Protein AF-A0AAN9U9C2-F1 (afdb_monomer_lite)

Secondary structure (DSSP, 8-state):
--------PPPPPPPGGGS-HHHHHHHHTTS-HHHHHHHHTT-HHHHHH----HHHHHHHHHHHHHTTPPPPPTTT--TTSHHHHHHHHTSS-HHHHHHHHHHHTT-

Organism: NCBI:txid117547

Sequence (107 aa):
MDDNTLTANPPPPTTFNDLPPEIHLAISQRLTYPDALSLKHTCRYFYDLVDTGIRLKVEWLVERHTLHLECPNDRCCDLRSDLKFCRGSVSGDASTWNANRARAWGA

Radius of gyration: 20.26 Å; chains: 1; bounding box: 57×38×55 Å

Foldseek 3Di:
DDDDPDPPDPDPDDDPVNDDLVVVLVVLVPDALVVLLVQLPPDVVSVVRHDNDPVSVVVNQVVCVVVVHDDDDLQQADPPDSVRRVVSPVPDDPVVVVVSVCVSDPD

Structure (mmCIF, N/CA/C/O backbone):
data_AF-A0AAN9U9C2-F1
#
_entry.id   AF-A0AAN9U9C2-F1
#
loop_
_atom_site.group_PDB
_atom_site.id
_atom_site.type_symbol
_atom_site.label_atom_id
_atom_site.label_alt_id
_atom_site.label_comp_id
_atom_site.label_asym_id
_atom_site.label_entity_id
_atom_site.label_seq_id
_atom_site.pdbx_PDB_ins_code
_atom_site.Cartn_x
_atom_site.Cartn_y
_atom_site.Cartn_z
_atom_site.occupancy
_atom_site.B_iso_or_equiv
_atom_site.auth_seq_id
_atom_site.auth_comp_id
_atom_site.auth_asym_id
_atom_site.auth_atom_id
_atom_site.pdbx_PDB_model_num
ATOM 1 N N . MET A 1 1 ? -33.661 29.623 39.237 1.00 50.31 1 MET A N 1
ATOM 2 C CA . MET A 1 1 ? -33.615 28.973 37.915 1.00 50.31 1 MET A CA 1
ATOM 3 C C . MET A 1 1 ? -32.170 28.994 37.395 1.00 50.31 1 MET A C 1
ATOM 5 O O . MET A 1 1 ? -31.889 29.547 36.343 1.00 50.31 1 MET A O 1
ATOM 9 N N . ASP A 1 2 ? -31.231 28.503 38.212 1.00 49.56 2 ASP A N 1
ATOM 10 C CA . ASP A 1 2 ? -30.409 27.305 37.960 1.00 49.56 2 ASP A CA 1
ATOM 11 C C . ASP A 1 2 ? -30.867 26.467 36.746 1.00 49.56 2 ASP A C 1
ATOM 13 O O . ASP A 1 2 ? -32.065 26.318 36.530 1.00 49.56 2 ASP A O 1
ATOM 17 N N . ASP A 1 3 ? -30.026 25.853 35.916 1.00 50.75 3 ASP A N 1
ATOM 18 C CA . ASP A 1 3 ? -28.576 25.643 35.862 1.00 50.75 3 ASP A CA 1
ATOM 19 C C . ASP A 1 3 ? -28.296 24.987 34.482 1.00 50.75 3 ASP A C 1
ATOM 21 O O . ASP A 1 3 ? -29.187 24.379 33.884 1.00 50.75 3 ASP A O 1
ATOM 25 N N . ASN A 1 4 ? -27.050 25.071 34.012 1.00 50.19 4 ASN A N 1
ATOM 26 C CA . ASN A 1 4 ? -26.441 24.150 33.051 1.00 50.19 4 ASN A CA 1
ATOM 27 C C . ASN A 1 4 ? -26.781 24.296 31.548 1.00 50.19 4 ASN A C 1
ATOM 29 O O . ASN A 1 4 ? -27.271 23.373 30.892 1.00 50.19 4 ASN A O 1
ATOM 33 N N . THR A 1 5 ? -26.358 25.406 30.933 1.00 56.28 5 THR A N 1
ATOM 34 C CA . THR A 1 5 ? -25.825 25.337 29.558 1.00 56.28 5 THR A CA 1
ATOM 35 C C . THR A 1 5 ? -24.561 24.486 29.586 1.00 56.28 5 THR A C 1
ATOM 37 O O . THR A 1 5 ? -23.461 24.998 29.793 1.00 56.28 5 THR A O 1
ATOM 40 N N . LEU A 1 6 ? -24.759 23.175 29.428 1.00 56.09 6 LEU A N 1
ATOM 41 C CA . LEU A 1 6 ? -23.727 22.167 29.240 1.00 56.09 6 LEU A CA 1
ATOM 42 C C . LEU A 1 6 ? -22.664 22.712 28.286 1.00 56.09 6 LEU A C 1
ATOM 44 O O . LEU A 1 6 ? -22.906 22.900 27.093 1.00 56.09 6 LEU A O 1
ATOM 48 N N . THR A 1 7 ? -21.479 22.947 28.832 1.00 57.38 7 THR A N 1
ATOM 49 C CA . THR A 1 7 ? -20.223 23.065 28.103 1.00 57.38 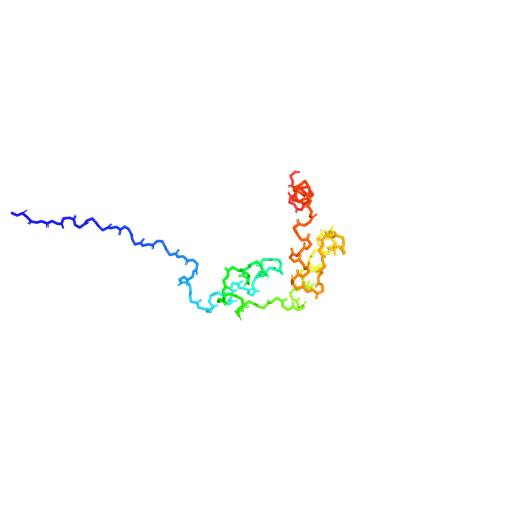7 THR A CA 1
ATOM 50 C C . THR A 1 7 ? -19.951 21.722 27.426 1.00 57.38 7 THR A C 1
ATOM 52 O O . THR A 1 7 ? -19.138 20.917 27.873 1.00 57.38 7 THR A O 1
ATOM 55 N N . ALA A 1 8 ? -20.701 21.420 26.367 1.00 64.06 8 ALA A N 1
ATOM 56 C CA . ALA A 1 8 ? -20.479 20.238 25.560 1.00 64.06 8 ALA A CA 1
ATOM 57 C C . ALA A 1 8 ? -19.136 20.429 24.851 1.00 64.06 8 ALA A C 1
ATOM 59 O O . ALA A 1 8 ? -19.044 21.143 23.853 1.00 64.06 8 ALA A O 1
ATOM 60 N N . ASN A 1 9 ? -18.078 19.834 25.409 1.00 70.38 9 ASN A N 1
ATOM 61 C CA . ASN A 1 9 ? -16.821 19.676 24.691 1.00 70.38 9 ASN A CA 1
ATOM 62 C C . ASN A 1 9 ? -17.147 19.063 23.320 1.00 70.38 9 ASN A C 1
ATOM 64 O O . ASN A 1 9 ? -17.928 18.105 23.275 1.00 70.38 9 ASN A O 1
ATOM 68 N N . PRO A 1 10 ? -16.607 19.608 22.213 1.00 76.75 10 PRO A N 1
ATOM 69 C CA . PRO A 1 10 ? -16.849 19.030 20.902 1.00 76.75 10 PRO A CA 1
ATOM 70 C C . PRO A 1 10 ? -16.453 17.549 20.935 1.00 76.75 10 PRO A C 1
ATOM 72 O O . PRO A 1 10 ? -15.472 17.202 21.606 1.00 76.75 10 PRO A O 1
ATOM 75 N N . PRO A 1 11 ? -17.217 16.667 20.262 1.00 77.06 11 PRO A N 1
ATOM 76 C CA . PRO A 1 11 ? -16.873 15.257 20.209 1.00 77.06 11 PRO A CA 1
ATOM 77 C C . PRO A 1 11 ? -15.427 15.114 19.718 1.00 77.06 11 PRO A C 1
ATOM 79 O O . PRO A 1 11 ? -14.995 15.901 18.864 1.00 77.06 11 PRO A O 1
ATOM 82 N N . PRO A 1 12 ? -14.661 14.160 20.275 1.00 82.12 12 PRO A N 1
ATOM 83 C CA . PRO A 1 12 ? -13.278 13.973 19.878 1.00 82.12 12 PRO A CA 1
ATOM 84 C C . PRO A 1 12 ? -13.209 13.762 18.359 1.00 82.12 12 PRO A C 1
ATOM 86 O O . PRO A 1 12 ? -14.098 13.122 17.787 1.00 82.12 12 PRO A O 1
ATOM 89 N N . PRO A 1 13 ? -12.189 14.323 17.691 1.00 86.00 13 PRO A N 1
ATOM 90 C CA . PRO A 1 13 ? -12.055 14.185 16.252 1.00 86.00 13 PRO A CA 1
ATOM 91 C C . PRO A 1 13 ? -11.940 12.705 15.893 1.00 86.00 13 PRO A C 1
ATOM 93 O O . PRO A 1 13 ? -11.156 11.976 16.500 1.00 86.00 13 PRO A O 1
ATOM 96 N N . THR A 1 14 ? -12.707 12.282 14.891 1.00 89.31 14 THR A N 1
ATOM 97 C CA . THR A 1 14 ? -12.596 10.937 14.326 1.00 89.31 14 THR A CA 1
ATOM 98 C C . THR A 1 14 ? -11.189 10.744 13.786 1.00 89.31 14 THR A C 1
ATOM 100 O O . THR A 1 14 ? -10.718 11.511 12.940 1.00 89.31 14 THR A O 1
ATOM 103 N N . THR A 1 15 ? -10.516 9.725 14.288 1.00 92.12 15 THR A N 1
ATOM 104 C CA . THR A 1 15 ? -9.170 9.340 13.894 1.00 92.12 15 THR A CA 1
ATOM 105 C C . THR A 1 15 ? -9.219 8.267 12.817 1.00 92.12 15 THR A C 1
ATOM 107 O O . THR A 1 15 ? -10.242 7.631 12.574 1.00 92.12 15 THR A O 1
ATOM 110 N N . PHE A 1 16 ? -8.075 8.025 12.181 1.00 92.12 16 PHE A N 1
A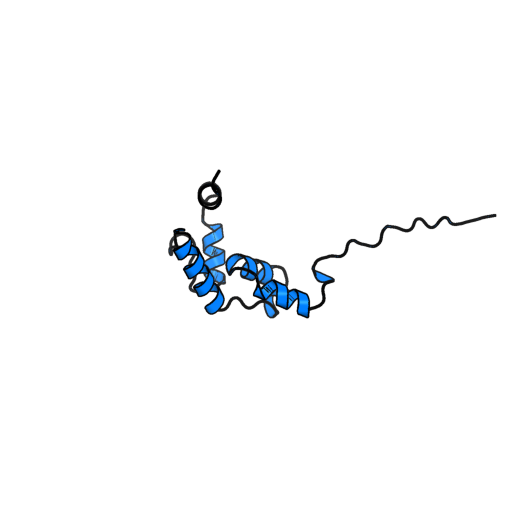TOM 111 C CA . PHE A 1 16 ? -7.940 6.933 11.223 1.00 92.12 16 PHE A CA 1
ATOM 112 C C . PHE A 1 16 ? -8.319 5.575 11.830 1.00 92.12 16 PHE A C 1
ATOM 114 O O . PHE A 1 16 ? -8.973 4.785 11.168 1.00 92.12 16 PHE A O 1
ATOM 121 N N . ASN A 1 17 ? -7.979 5.339 13.102 1.00 91.88 17 ASN A N 1
ATOM 122 C CA . ASN A 1 17 ? -8.232 4.066 13.783 1.00 91.88 17 ASN A CA 1
ATOM 123 C C . ASN A 1 17 ? -9.717 3.804 14.075 1.00 91.88 17 ASN A C 1
ATOM 125 O O . ASN A 1 17 ? -10.065 2.671 14.400 1.00 91.88 17 ASN A O 1
ATOM 129 N N . ASP A 1 18 ? -10.575 4.822 13.967 1.00 94.31 18 ASP A N 1
ATOM 130 C CA . ASP A 1 18 ? -12.021 4.679 14.165 1.00 94.31 18 ASP A CA 1
ATOM 131 C C . ASP A 1 18 ? -12.719 4.090 12.926 1.00 94.31 18 ASP A C 1
ATOM 133 O O . ASP A 1 18 ? -13.914 3.789 12.959 1.00 94.31 18 ASP A O 1
ATOM 137 N N . LEU A 1 19 ? -11.985 3.912 11.820 1.00 95.56 19 LEU A N 1
ATOM 138 C CA . LEU A 1 19 ? -12.485 3.228 10.635 1.00 95.56 19 LEU A CA 1
ATOM 139 C C . LEU A 1 19 ? -12.612 1.718 10.894 1.00 95.56 19 LEU A C 1
ATOM 141 O O . LEU A 1 19 ? -11.798 1.120 11.604 1.00 95.56 19 LEU A O 1
ATOM 145 N N . PRO A 1 20 ? -13.610 1.058 10.289 1.00 96.25 20 PRO A N 1
ATOM 146 C CA . PRO A 1 20 ? -13.752 -0.380 10.428 1.00 96.25 20 PRO A CA 1
ATOM 147 C C . PRO A 1 20 ? -12.631 -1.128 9.672 1.00 96.25 20 PRO A C 1
ATOM 149 O O . PRO A 1 20 ? -12.083 -0.606 8.689 1.00 96.25 20 PRO A O 1
ATOM 152 N N . PRO A 1 21 ? -12.282 -2.361 10.090 1.00 96.38 21 PRO A N 1
ATOM 153 C CA . PRO A 1 21 ? -11.168 -3.121 9.520 1.00 96.38 21 PRO A CA 1
ATOM 154 C C . PRO A 1 21 ? -11.231 -3.329 8.004 1.00 96.38 21 PRO A C 1
ATOM 156 O O . PRO A 1 21 ? -10.197 -3.355 7.339 1.00 96.38 21 PRO A O 1
ATOM 159 N N . GLU A 1 22 ? -12.431 -3.443 7.438 1.00 97.81 22 GLU A N 1
ATOM 160 C CA . GLU A 1 22 ? -12.644 -3.607 6.000 1.00 97.81 22 GLU A CA 1
ATOM 161 C C . GLU A 1 22 ? -12.164 -2.377 5.224 1.00 97.81 22 GLU A C 1
ATOM 163 O O . GLU A 1 22 ? -11.605 -2.499 4.133 1.00 97.81 22 GLU A O 1
ATOM 168 N N . ILE A 1 23 ? -12.336 -1.185 5.801 1.00 97.88 23 ILE A N 1
ATOM 169 C CA . ILE A 1 23 ? -11.873 0.066 5.202 1.00 97.88 23 ILE A CA 1
ATOM 170 C C . ILE A 1 23 ? -10.358 0.182 5.338 1.00 97.88 23 ILE A C 1
ATOM 172 O O . ILE A 1 23 ? -9.699 0.535 4.363 1.00 97.88 23 ILE A O 1
ATOM 176 N N . HIS A 1 24 ? -9.784 -0.195 6.482 1.00 97.50 24 HIS A N 1
ATOM 177 C CA . HIS A 1 24 ? -8.330 -0.286 6.628 1.00 97.50 24 HIS A CA 1
ATOM 178 C C . HIS A 1 24 ? -7.698 -1.210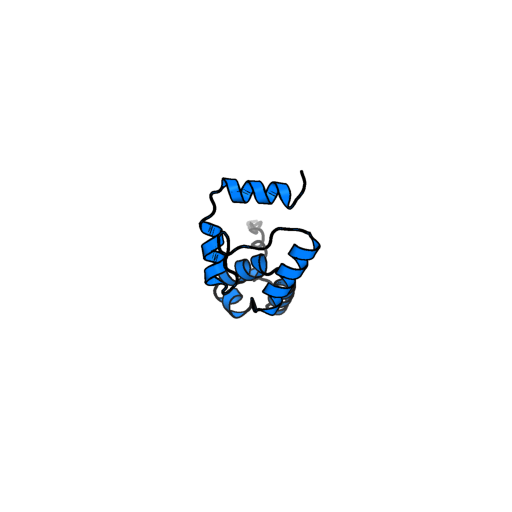 5.580 1.00 97.50 24 HIS A C 1
ATOM 180 O O . HIS A 1 24 ? -6.717 -0.831 4.938 1.00 97.50 24 HIS A O 1
ATOM 186 N N . LEU A 1 25 ? -8.292 -2.385 5.354 1.00 96.62 25 LEU A N 1
ATOM 187 C CA . LEU A 1 25 ? -7.832 -3.338 4.346 1.00 96.62 25 LEU A CA 1
ATOM 188 C C . LEU A 1 25 ? -7.974 -2.778 2.922 1.00 96.62 25 LEU A C 1
ATOM 190 O O . LEU A 1 25 ? -7.063 -2.890 2.102 1.00 96.62 25 LEU A O 1
ATOM 194 N N . ALA A 1 26 ? -9.101 -2.131 2.617 1.00 97.50 26 ALA A N 1
ATOM 195 C CA . ALA A 1 26 ? -9.318 -1.503 1.316 1.00 97.50 26 ALA A CA 1
ATOM 196 C C . ALA A 1 26 ? -8.361 -0.326 1.057 1.00 97.50 26 ALA A C 1
ATOM 198 O O . ALA A 1 26 ? -8.053 -0.023 -0.098 1.00 97.50 26 ALA A O 1
ATOM 199 N N . ILE A 1 27 ? -7.904 0.360 2.109 1.00 97.25 27 ILE A N 1
ATOM 200 C CA . ILE A 1 27 ? -6.871 1.395 2.016 1.00 97.25 27 ILE A CA 1
ATOM 201 C C . ILE A 1 27 ? -5.516 0.740 1.764 1.00 97.25 27 ILE A C 1
ATOM 203 O O . ILE A 1 27 ? -4.851 1.114 0.802 1.00 97.25 27 ILE A O 1
ATOM 207 N N . SER A 1 28 ? -5.131 -0.276 2.545 1.00 96.38 28 SER A N 1
ATOM 208 C CA . SER A 1 28 ? -3.822 -0.927 2.398 1.00 96.38 28 SER A CA 1
ATOM 209 C C . SER A 1 28 ? -3.609 -1.545 1.015 1.00 96.38 28 SER A C 1
ATOM 211 O O . SER A 1 28 ? -2.492 -1.547 0.514 1.00 96.38 28 SER A O 1
ATOM 213 N N . GLN A 1 29 ? -4.676 -2.025 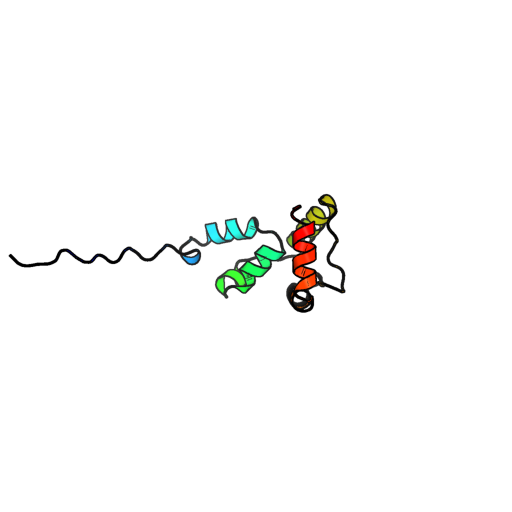0.369 1.00 95.19 29 GLN A N 1
ATOM 214 C CA . GLN A 1 29 ? -4.635 -2.578 -0.991 1.00 95.19 29 GLN A CA 1
ATOM 215 C C . GLN A 1 29 ? -4.395 -1.538 -2.095 1.00 95.19 29 GLN A C 1
ATOM 217 O O . GLN A 1 29 ? -4.081 -1.921 -3.219 1.00 95.19 29 GLN A O 1
ATOM 222 N N . ARG A 1 30 ? -4.567 -0.244 -1.807 1.00 95.94 30 ARG A N 1
ATOM 223 C CA . ARG A 1 30 ? -4.387 0.854 -2.773 1.00 95.94 30 ARG A CA 1
ATOM 224 C C . ARG A 1 30 ? -3.057 1.587 -2.620 1.00 95.94 30 ARG A C 1
ATOM 226 O O . ARG A 1 30 ? -2.786 2.508 -3.383 1.00 95.94 30 ARG A O 1
ATOM 233 N N . LEU A 1 31 ? -2.262 1.230 -1.616 1.00 96.00 31 LEU A N 1
ATOM 234 C CA . LEU A 1 31 ? -0.990 1.883 -1.337 1.00 96.00 31 LEU A CA 1
ATOM 235 C C . LEU A 1 31 ? 0.123 1.304 -2.206 1.00 96.00 31 LEU A C 1
ATOM 237 O O . LEU A 1 31 ? 0.164 0.101 -2.452 1.00 96.00 31 LEU A O 1
ATOM 241 N N . THR A 1 32 ? 1.067 2.155 -2.606 1.00 93.31 32 THR A N 1
ATOM 242 C CA . THR A 1 32 ? 2.318 1.696 -3.218 1.00 93.31 32 THR A CA 1
ATOM 243 C C . THR A 1 32 ? 3.196 1.001 -2.175 1.00 93.31 32 THR A C 1
ATOM 245 O O . THR A 1 32 ? 2.998 1.170 -0.970 1.00 93.31 32 THR A O 1
ATOM 248 N N . TYR A 1 33 ? 4.191 0.222 -2.611 1.00 93.38 33 TYR A N 1
ATOM 249 C CA . TYR A 1 33 ? 5.054 -0.527 -1.690 1.00 93.38 33 TYR A CA 1
ATOM 250 C C . TYR A 1 33 ? 5.651 0.322 -0.542 1.00 93.38 33 TYR A C 1
ATOM 252 O O . TYR A 1 33 ? 5.503 -0.089 0.612 1.00 93.38 33 TYR A O 1
ATOM 260 N N . PRO A 1 34 ? 6.277 1.494 -0.788 1.00 92.00 34 PRO A N 1
ATOM 261 C CA . PRO A 1 34 ? 6.821 2.323 0.292 1.00 92.00 34 PRO A CA 1
ATOM 262 C C . PRO A 1 34 ? 5.761 2.813 1.292 1.00 92.00 34 PRO A C 1
ATOM 264 O O . PRO A 1 34 ? 6.018 2.840 2.499 1.00 92.00 34 PRO A O 1
ATOM 267 N N . ASP A 1 35 ? 4.567 3.164 0.814 1.00 94.50 35 ASP A N 1
ATOM 268 C CA . ASP A 1 35 ? 3.485 3.686 1.655 1.00 94.50 35 ASP A CA 1
ATOM 269 C C . ASP A 1 35 ? 2.826 2.572 2.475 1.00 94.50 35 ASP A C 1
ATOM 271 O O . ASP A 1 35 ? 2.598 2.727 3.675 1.00 94.50 35 ASP A O 1
ATOM 275 N N . ALA A 1 36 ? 2.582 1.414 1.854 1.00 96.50 36 ALA A N 1
ATOM 276 C CA . ALA A 1 36 ? 2.073 0.225 2.530 1.00 96.50 36 ALA A CA 1
ATOM 277 C C . ALA A 1 36 ? 3.039 -0.232 3.628 1.00 96.50 36 ALA A C 1
ATOM 279 O O . ALA A 1 36 ? 2.626 -0.521 4.751 1.00 96.50 36 ALA A O 1
ATOM 280 N N . LEU A 1 37 ? 4.342 -0.234 3.336 1.00 94.81 37 LEU A N 1
ATOM 281 C CA . LEU A 1 37 ? 5.367 -0.573 4.315 1.00 94.81 37 LEU A CA 1
ATOM 282 C C . LEU A 1 37 ? 5.411 0.429 5.472 1.00 94.81 37 LEU A C 1
ATOM 284 O O . LEU A 1 37 ? 5.550 0.030 6.628 1.00 94.81 37 LEU A O 1
ATOM 288 N N . SER A 1 38 ? 5.240 1.716 5.177 1.00 94.56 38 SER A N 1
ATOM 289 C CA . SER A 1 38 ? 5.143 2.748 6.208 1.00 94.56 38 SER A CA 1
ATOM 290 C C . SER A 1 38 ? 3.933 2.506 7.109 1.00 94.56 38 SER A C 1
ATOM 292 O O . SER A 1 38 ? 4.093 2.467 8.327 1.00 94.56 38 SER A O 1
ATOM 294 N N . LEU A 1 39 ? 2.752 2.242 6.533 1.00 95.38 39 LEU A N 1
ATOM 295 C CA . LEU A 1 39 ? 1.537 1.928 7.290 1.00 95.38 39 LEU A CA 1
ATOM 296 C C . LEU A 1 39 ? 1.726 0.688 8.173 1.00 95.38 39 LEU A C 1
ATOM 298 O O . LEU A 1 39 ? 1.410 0.731 9.362 1.00 95.38 39 LEU A O 1
ATOM 302 N N . LYS A 1 40 ? 2.311 -0.381 7.626 1.00 95.75 40 LYS A N 1
ATOM 303 C CA . LYS A 1 40 ? 2.618 -1.625 8.344 1.00 95.75 40 LYS A CA 1
ATOM 304 C C . LYS A 1 40 ? 3.436 -1.388 9.618 1.00 95.75 40 LYS A C 1
ATOM 306 O O . LYS A 1 40 ? 3.229 -2.061 10.621 1.00 95.75 40 LYS A O 1
ATOM 311 N N . HIS A 1 41 ? 4.352 -0.421 9.604 1.00 94.00 41 HIS A N 1
ATOM 312 C CA . HIS A 1 41 ? 5.229 -0.123 10.739 1.00 94.00 41 HIS A CA 1
ATOM 313 C C . HIS A 1 41 ? 4.682 0.922 11.726 1.00 94.00 41 HIS A C 1
ATOM 315 O O . HIS A 1 41 ? 5.366 1.241 12.698 1.00 94.00 41 HIS A O 1
ATOM 321 N N . THR A 1 42 ? 3.461 1.433 11.536 1.00 94.88 42 THR A N 1
ATOM 322 C CA . THR A 1 42 ? 2.868 2.435 12.447 1.00 94.88 42 THR A CA 1
ATOM 323 C C . THR A 1 42 ? 2.406 1.842 13.778 1.00 94.88 42 THR A C 1
ATOM 325 O O . THR A 1 42 ? 2.606 2.449 14.829 1.00 94.88 42 THR A O 1
ATOM 328 N N . CYS A 1 43 ? 1.784 0.662 13.765 1.00 94.62 43 CYS A N 1
ATOM 329 C CA . CYS A 1 43 ? 1.314 -0.019 14.966 1.00 94.62 43 CYS A CA 1
ATOM 330 C C . CYS A 1 43 ? 1.171 -1.528 14.726 1.00 94.62 43 CYS A C 1
ATOM 332 O O . CYS A 1 43 ? 1.169 -1.999 13.590 1.00 94.62 43 CYS A O 1
ATOM 334 N N . ARG A 1 44 ? 1.007 -2.298 15.808 1.00 96.19 44 ARG A N 1
ATOM 335 C CA . ARG A 1 44 ? 0.881 -3.762 15.736 1.00 96.19 44 ARG A CA 1
ATOM 336 C C . ARG A 1 44 ? -0.312 -4.222 14.892 1.00 96.19 44 ARG A C 1
ATOM 338 O O . ARG A 1 44 ? -0.186 -5.193 14.162 1.00 96.19 44 ARG A O 1
ATOM 345 N N . TYR A 1 45 ? -1.438 -3.512 14.963 1.00 96.69 45 TYR A N 1
ATOM 346 C CA . TYR A 1 45 ? -2.629 -3.837 14.176 1.00 96.69 45 TYR A CA 1
ATOM 347 C C . TYR A 1 45 ? -2.352 -3.785 12.665 1.00 96.69 45 TYR A C 1
ATOM 349 O O . TYR A 1 45 ? -2.634 -4.748 11.956 1.00 96.69 45 TYR A O 1
ATOM 357 N N . PHE A 1 46 ? -1.730 -2.707 12.175 1.00 97.00 46 PHE A N 1
ATOM 358 C CA . PHE A 1 46 ? -1.371 -2.599 10.757 1.00 97.00 46 PHE A CA 1
ATOM 359 C C . PHE A 1 46 ? -0.224 -3.527 10.361 1.00 97.00 46 PHE A C 1
ATOM 361 O O . PHE A 1 46 ? -0.173 -3.958 9.212 1.00 97.00 46 PHE A O 1
ATOM 368 N N . TYR A 1 47 ? 0.662 -3.870 11.296 1.00 95.56 47 TYR A N 1
ATOM 369 C CA . TYR A 1 47 ? 1.732 -4.831 11.042 1.00 95.56 47 TYR A CA 1
ATOM 370 C C . TYR A 1 47 ? 1.193 -6.200 10.610 1.00 95.56 47 TYR A C 1
ATOM 372 O O . TYR A 1 47 ? 1.744 -6.814 9.694 1.00 95.56 47 TYR A O 1
ATOM 380 N N . ASP A 1 48 ? 0.105 -6.639 11.248 1.00 95.75 48 ASP A N 1
ATOM 381 C CA . ASP A 1 48 ? -0.553 -7.917 10.969 1.00 95.75 48 ASP A CA 1
ATOM 382 C C . ASP A 1 48 ? -1.540 -7.823 9.787 1.00 95.75 48 ASP A C 1
ATOM 384 O O . ASP A 1 48 ? -1.767 -8.812 9.092 1.00 95.75 48 ASP A O 1
ATOM 388 N N . LEU A 1 49 ? -2.118 -6.640 9.538 1.00 95.94 49 LEU A N 1
ATOM 389 C CA . LEU A 1 49 ? -3.108 -6.421 8.476 1.00 95.94 49 LEU A CA 1
ATOM 390 C C . LEU A 1 49 ? -2.486 -6.195 7.087 1.00 95.94 49 LEU A C 1
ATOM 392 O O . LEU A 1 49 ? -3.042 -6.639 6.083 1.00 95.94 49 LEU A O 1
ATOM 396 N N . VAL A 1 50 ? -1.382 -5.445 7.003 1.00 96.50 50 VAL A N 1
ATOM 397 C CA . VAL A 1 50 ? -0.858 -4.931 5.728 1.00 96.50 50 VAL A CA 1
ATOM 398 C C . VAL A 1 50 ? 0.104 -5.923 5.070 1.00 96.50 50 VAL A C 1
ATOM 400 O O . VAL A 1 50 ? 1.171 -6.237 5.605 1.00 96.50 50 VAL A O 1
ATOM 403 N N . ASP A 1 51 ? -0.236 -6.352 3.852 1.00 94.00 51 ASP A N 1
ATOM 404 C CA . ASP A 1 51 ? 0.620 -7.201 3.020 1.00 94.00 51 ASP A CA 1
ATOM 405 C C . ASP A 1 51 ? 1.597 -6.373 2.166 1.00 94.00 51 ASP A C 1
ATOM 407 O O . ASP A 1 51 ? 1.205 -5.610 1.284 1.00 94.00 51 ASP A O 1
ATOM 411 N N . THR A 1 52 ? 2.894 -6.566 2.410 1.00 94.19 52 THR A N 1
ATOM 412 C CA . THR A 1 52 ? 4.022 -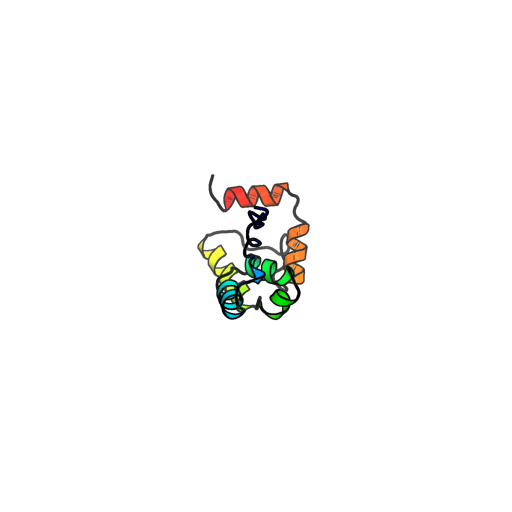5.963 1.673 1.00 94.19 52 THR A CA 1
ATOM 413 C C . THR A 1 52 ? 4.777 -7.001 0.833 1.00 94.19 52 THR A C 1
ATOM 415 O O . THR A 1 52 ? 5.988 -6.897 0.613 1.00 94.19 52 THR A O 1
ATOM 418 N N . GLY A 1 53 ? 4.074 -8.042 0.381 1.00 91.25 53 GLY A N 1
ATOM 419 C CA . GLY A 1 53 ? 4.627 -9.143 -0.396 1.00 91.25 53 GLY A CA 1
ATOM 420 C C . GLY A 1 53 ? 5.278 -8.741 -1.726 1.00 91.25 53 GLY A C 1
ATOM 421 O O . GLY A 1 53 ? 5.209 -7.607 -2.203 1.00 91.25 53 GLY A O 1
ATOM 422 N N . ILE A 1 54 ? 5.913 -9.727 -2.369 1.00 90.88 54 ILE A N 1
ATOM 423 C CA . ILE A 1 54 ? 6.711 -9.546 -3.598 1.00 90.88 54 ILE A CA 1
ATOM 424 C C . ILE A 1 54 ? 5.903 -8.880 -4.718 1.00 90.88 54 ILE A C 1
ATOM 426 O O . ILE A 1 54 ? 6.445 -8.045 -5.437 1.00 90.88 54 ILE A O 1
ATOM 430 N N . ARG A 1 55 ? 4.611 -9.206 -4.846 1.00 91.62 55 ARG A N 1
ATOM 431 C CA . ARG A 1 55 ? 3.738 -8.641 -5.885 1.00 91.62 55 ARG A CA 1
ATOM 432 C C . ARG A 1 55 ? 3.726 -7.112 -5.849 1.00 91.62 55 ARG A C 1
ATOM 434 O O . ARG A 1 55 ? 3.929 -6.494 -6.886 1.00 91.62 55 ARG A O 1
ATOM 441 N N . LEU A 1 56 ? 3.578 -6.528 -4.660 1.00 93.69 56 LEU A N 1
ATOM 442 C CA . LEU A 1 56 ? 3.525 -5.078 -4.483 1.00 93.69 56 LEU A CA 1
ATOM 443 C C . LEU A 1 56 ? 4.870 -4.411 -4.809 1.00 93.69 56 LEU A C 1
ATOM 445 O O . LEU A 1 56 ? 4.915 -3.343 -5.413 1.00 93.69 56 LEU A O 1
ATOM 449 N N . LYS A 1 57 ? 5.983 -5.071 -4.465 1.00 91.44 57 LYS A N 1
ATOM 450 C CA . LYS A 1 57 ? 7.339 -4.608 -4.808 1.00 91.44 57 LYS A CA 1
ATOM 451 C C . LYS A 1 57 ? 7.571 -4.592 -6.316 1.00 91.44 57 LYS A C 1
ATOM 453 O O . LYS A 1 57 ? 8.151 -3.643 -6.833 1.00 91.44 57 LYS A O 1
ATOM 458 N N . VAL A 1 58 ? 7.137 -5.646 -7.007 1.00 91.56 58 VAL A N 1
ATOM 459 C CA . VAL A 1 58 ? 7.262 -5.764 -8.465 1.00 91.56 58 VAL A CA 1
ATOM 460 C C . VAL A 1 58 ? 6.405 -4.714 -9.159 1.00 91.56 58 VAL A C 1
ATOM 462 O O . VAL A 1 58 ? 6.914 -4.012 -10.025 1.00 91.56 58 VAL A O 1
ATOM 465 N N . GLU A 1 59 ? 5.143 -4.572 -8.757 1.00 92.62 59 GLU A N 1
ATOM 466 C CA . GLU A 1 59 ? 4.225 -3.568 -9.304 1.00 92.62 59 GLU A CA 1
ATOM 467 C C . GLU A 1 59 ? 4.806 -2.155 -9.185 1.00 92.62 59 GLU A C 1
ATOM 469 O O . GLU A 1 59 ? 4.904 -1.435 -10.176 1.00 92.62 59 GLU A O 1
ATOM 474 N N . TRP A 1 60 ? 5.330 -1.814 -8.008 1.00 91.12 60 TRP A N 1
ATOM 475 C CA . TRP A 1 60 ? 6.001 -0.540 -7.773 1.00 91.12 60 TRP A CA 1
ATOM 476 C C . TRP A 1 60 ? 7.257 -0.335 -8.642 1.00 91.12 60 TRP A C 1
ATOM 478 O O . TRP A 1 60 ? 7.485 0.759 -9.159 1.00 91.12 60 TRP A O 1
ATOM 488 N N . LEU A 1 61 ? 8.080 -1.372 -8.845 1.00 89.69 61 LEU A N 1
ATOM 489 C CA . LEU A 1 61 ? 9.246 -1.291 -9.736 1.00 89.69 61 LEU A CA 1
ATOM 490 C C . LEU A 1 61 ? 8.847 -1.088 -11.202 1.00 89.69 61 LEU A C 1
ATOM 492 O O . LEU A 1 61 ? 9.488 -0.304 -11.904 1.00 89.69 61 LEU A O 1
ATOM 496 N N . VAL A 1 62 ? 7.799 -1.778 -11.658 1.00 90.81 62 VAL A N 1
ATOM 497 C CA . VAL A 1 62 ? 7.262 -1.632 -13.017 1.00 90.81 62 VAL A CA 1
ATOM 498 C C . VAL A 1 62 ? 6.755 -0.209 -13.226 1.00 90.81 62 VAL A C 1
ATOM 500 O O . VAL A 1 62 ? 7.143 0.430 -14.202 1.00 90.81 62 VAL A O 1
ATOM 503 N N . GLU A 1 63 ? 5.963 0.320 -12.292 1.00 89.81 63 GLU A N 1
ATOM 504 C CA . GLU A 1 63 ? 5.467 1.696 -12.350 1.00 89.81 63 GLU A CA 1
ATOM 505 C C . GLU A 1 63 ? 6.626 2.703 -12.435 1.00 89.81 63 GLU A C 1
ATOM 507 O O . GLU A 1 63 ? 6.677 3.525 -13.353 1.00 89.81 63 GLU A O 1
ATOM 512 N N . ARG A 1 64 ? 7.635 2.584 -11.562 1.00 88.69 64 ARG A N 1
ATOM 513 C CA . ARG A 1 64 ? 8.830 3.445 -11.616 1.00 88.69 64 ARG A CA 1
ATOM 514 C C . ARG A 1 64 ? 9.564 3.369 -12.949 1.00 88.69 64 ARG A C 1
ATOM 516 O O . ARG A 1 64 ? 9.976 4.408 -13.460 1.00 88.69 64 ARG A O 1
ATOM 523 N N . HIS A 1 65 ? 9.710 2.172 -13.514 1.00 87.19 65 HIS A N 1
ATOM 524 C CA . HIS A 1 65 ? 10.319 1.995 -14.828 1.00 87.19 65 HIS A CA 1
ATOM 525 C C . HIS A 1 65 ? 9.506 2.696 -15.925 1.00 87.19 65 HIS A C 1
ATOM 527 O O . HIS A 1 65 ? 10.084 3.391 -16.756 1.00 87.19 65 HIS A O 1
ATOM 533 N N . THR A 1 66 ? 8.171 2.584 -15.913 1.00 89.69 66 THR A N 1
ATOM 534 C CA . THR A 1 66 ? 7.319 3.293 -16.891 1.00 89.69 66 THR A CA 1
ATOM 535 C C . THR A 1 66 ? 7.438 4.812 -16.780 1.00 89.69 66 THR A C 1
ATOM 537 O O . THR A 1 66 ? 7.442 5.515 -17.791 1.00 89.69 66 THR A O 1
ATOM 540 N N . LEU A 1 67 ? 7.639 5.318 -15.564 1.00 87.56 67 LEU A N 1
ATOM 541 C CA . LEU A 1 67 ? 7.881 6.732 -15.288 1.00 87.56 67 LEU A CA 1
ATOM 542 C C . LEU A 1 67 ? 9.337 7.164 -15.529 1.00 87.56 67 LEU A C 1
ATOM 544 O O . LEU A 1 67 ? 9.677 8.311 -15.253 1.00 87.56 67 LEU A O 1
ATOM 548 N N . HIS A 1 68 ? 10.198 6.275 -16.041 1.00 84.75 68 HIS A N 1
ATOM 549 C CA . HIS A 1 68 ? 11.627 6.527 -16.269 1.00 84.75 68 HIS A CA 1
ATOM 550 C C . HIS A 1 68 ? 12.359 7.028 -15.012 1.00 84.75 68 HIS A C 1
ATOM 552 O O . HIS A 1 68 ? 13.338 7.772 -15.085 1.00 84.75 68 HIS A O 1
ATOM 558 N N . LEU A 1 69 ? 11.882 6.614 -13.838 1.00 82.06 69 LEU A N 1
ATOM 559 C CA . LEU A 1 69 ? 12.515 6.904 -12.562 1.00 82.06 69 LEU A CA 1
ATOM 560 C C . LEU A 1 69 ? 13.624 5.884 -12.302 1.00 82.06 69 LEU A C 1
ATOM 562 O O . LEU A 1 69 ? 13.495 4.703 -12.628 1.00 82.06 69 LEU A O 1
ATOM 566 N N . GLU A 1 70 ? 14.700 6.314 -11.644 1.00 72.69 70 GLU A N 1
ATOM 567 C CA . GLU A 1 70 ? 15.773 5.393 -11.273 1.00 72.69 70 GLU A CA 1
ATOM 568 C C . GLU A 1 70 ? 15.251 4.278 -10.356 1.00 72.69 70 GLU A C 1
ATOM 570 O O . GLU A 1 70 ? 14.500 4.514 -9.398 1.00 72.69 70 GLU A O 1
ATOM 575 N N . CYS A 1 71 ? 15.651 3.042 -10.652 1.00 65.88 71 CYS A N 1
ATOM 576 C CA . CYS A 1 71 ? 15.378 1.908 -9.781 1.00 65.88 71 CYS A CA 1
ATOM 577 C C . CYS A 1 71 ? 16.262 1.999 -8.528 1.00 65.88 71 CYS A C 1
ATOM 579 O O . CYS A 1 71 ? 17.430 2.384 -8.639 1.00 65.88 71 CYS A O 1
ATOM 581 N N . PRO A 1 72 ? 15.752 1.627 -7.341 1.00 69.19 72 PRO A N 1
ATOM 582 C CA . PRO A 1 72 ? 16.575 1.585 -6.141 1.00 69.19 72 PRO A CA 1
ATOM 583 C C . PRO A 1 72 ? 17.731 0.613 -6.358 1.00 69.19 72 PRO A C 1
ATOM 585 O O . PRO A 1 72 ? 17.524 -0.575 -6.593 1.00 69.19 72 PRO A O 1
ATOM 588 N N . ASN A 1 73 ? 18.948 1.143 -6.330 1.00 62.06 73 ASN A N 1
ATOM 589 C CA . ASN A 1 73 ? 20.164 0.351 -6.418 1.00 62.06 73 ASN A CA 1
ATOM 590 C C . ASN A 1 73 ? 20.597 -0.072 -5.003 1.00 62.06 73 ASN A C 1
ATOM 592 O O . ASN A 1 73 ? 20.284 0.621 -4.029 1.00 62.06 73 ASN A O 1
ATOM 596 N N . ASP A 1 74 ? 21.399 -1.135 -4.898 1.00 60.03 74 ASP A N 1
ATOM 597 C CA . ASP A 1 74 ? 21.944 -1.694 -3.646 1.00 60.03 74 ASP A CA 1
ATOM 598 C C . ASP A 1 74 ? 22.696 -0.658 -2.781 1.00 60.03 74 ASP A C 1
ATOM 600 O O . ASP A 1 74 ? 22.951 -0.888 -1.602 1.00 60.03 74 ASP A O 1
ATOM 604 N N . ARG A 1 75 ? 23.041 0.505 -3.349 1.00 58.28 75 ARG A N 1
ATOM 605 C CA . ARG A 1 75 ? 23.672 1.630 -2.643 1.00 58.28 75 ARG A CA 1
ATOM 606 C C . ARG A 1 75 ? 22.700 2.516 -1.854 1.00 58.28 75 ARG A C 1
ATOM 608 O O . ARG A 1 75 ? 23.159 3.234 -0.976 1.00 58.28 75 ARG A O 1
ATOM 615 N N . CYS A 1 76 ? 21.404 2.511 -2.178 1.00 57.66 76 CYS A N 1
ATOM 616 C CA . CYS A 1 76 ? 20.417 3.423 -1.590 1.00 57.66 76 CYS A CA 1
ATOM 617 C C . CYS A 1 76 ? 19.287 2.671 -0.875 1.00 57.66 76 CYS A C 1
ATOM 619 O O . CYS A 1 76 ? 18.987 3.017 0.257 1.00 57.66 76 CYS A O 1
ATOM 621 N N . CYS A 1 77 ? 18.717 1.606 -1.460 1.00 63.38 77 CYS A N 1
ATOM 622 C CA . CYS A 1 77 ? 17.717 0.752 -0.797 1.00 63.38 77 CYS A CA 1
ATOM 623 C C . CYS A 1 77 ? 17.780 -0.687 -1.347 1.00 63.38 77 CYS A C 1
ATOM 625 O O . CYS A 1 77 ? 17.615 -0.872 -2.549 1.00 63.38 77 CYS A O 1
ATOM 627 N N . ASP A 1 78 ? 17.949 -1.708 -0.493 1.00 74.50 78 ASP A N 1
ATOM 628 C CA . ASP A 1 78 ? 17.907 -3.127 -0.911 1.00 74.50 78 ASP A CA 1
ATOM 629 C C . ASP A 1 78 ? 16.472 -3.680 -0.773 1.00 74.50 78 ASP A C 1
ATOM 631 O O . ASP A 1 78 ? 15.916 -3.763 0.323 1.00 74.50 78 ASP A O 1
ATOM 635 N N . LEU A 1 79 ? 15.868 -4.059 -1.904 1.00 79.44 79 LEU A N 1
ATOM 636 C CA . LEU A 1 79 ? 14.478 -4.527 -2.017 1.00 79.44 79 LEU A CA 1
ATOM 637 C C . LEU A 1 79 ? 14.267 -6.007 -1.668 1.00 79.44 79 LEU A C 1
ATOM 639 O O . LEU A 1 79 ? 13.121 -6.470 -1.643 1.00 79.44 79 LEU A O 1
ATOM 643 N N . ARG A 1 80 ? 15.335 -6.762 -1.372 1.00 79.50 80 ARG A N 1
ATOM 644 C CA . ARG A 1 80 ? 15.245 -8.193 -1.027 1.00 79.50 80 ARG A CA 1
ATOM 645 C C . ARG A 1 80 ? 14.388 -8.436 0.211 1.00 79.50 80 ARG A C 1
ATOM 647 O O . ARG A 1 80 ? 13.779 -9.496 0.325 1.00 79.50 80 ARG A O 1
ATOM 654 N N . SER A 1 81 ? 14.317 -7.477 1.134 1.00 83.44 81 SER A N 1
ATOM 655 C CA . SER A 1 81 ? 13.405 -7.536 2.277 1.00 83.44 81 SER A CA 1
ATOM 656 C C . SER A 1 81 ? 12.975 -6.151 2.744 1.00 83.44 81 SER A C 1
ATOM 658 O O . SER A 1 81 ? 13.672 -5.164 2.527 1.00 83.44 81 SER A O 1
ATOM 660 N N . ASP A 1 82 ? 11.835 -6.098 3.431 1.00 87.31 82 ASP A N 1
ATOM 661 C CA . ASP A 1 82 ? 11.281 -4.873 4.019 1.00 87.31 82 ASP A CA 1
ATOM 662 C C . ASP A 1 82 ? 12.294 -4.211 4.962 1.00 87.31 82 ASP A C 1
ATOM 664 O O . ASP A 1 82 ? 12.590 -3.024 4.851 1.00 87.31 82 ASP A O 1
ATOM 668 N N . LEU A 1 83 ? 12.928 -5.019 5.822 1.00 84.44 83 LEU A N 1
ATOM 669 C CA . LEU A 1 83 ? 13.957 -4.561 6.756 1.00 84.44 83 LEU A CA 1
ATOM 670 C C . LEU A 1 83 ? 15.135 -3.891 6.040 1.00 84.44 83 LEU A C 1
ATOM 672 O O . LEU A 1 83 ? 15.659 -2.878 6.504 1.00 84.44 83 LEU A O 1
ATOM 676 N N . LYS A 1 84 ? 15.586 -4.473 4.928 1.00 81.50 84 LYS A N 1
ATOM 677 C CA . LYS A 1 84 ? 16.706 -3.931 4.163 1.00 81.50 84 LYS A CA 1
ATOM 678 C C . LYS A 1 84 ? 16.330 -2.662 3.406 1.00 81.50 84 LYS A C 1
ATOM 680 O O . LYS A 1 84 ? 17.133 -1.730 3.360 1.00 81.50 84 LYS A O 1
ATOM 685 N N . PHE A 1 85 ? 15.103 -2.601 2.903 1.00 83.25 85 PHE A N 1
ATOM 686 C CA . PHE A 1 85 ? 14.578 -1.422 2.238 1.00 83.25 85 PHE A CA 1
ATOM 687 C C . PHE A 1 85 ? 14.518 -0.232 3.205 1.00 83.25 85 PHE A C 1
ATOM 689 O O . PHE A 1 85 ? 15.087 0.819 2.912 1.00 83.25 85 PHE A O 1
ATOM 696 N N . CYS A 1 86 ? 13.949 -0.431 4.401 1.00 77.56 86 CYS A N 1
ATOM 697 C CA . CYS A 1 86 ? 13.904 0.595 5.447 1.00 77.56 86 CYS A CA 1
ATOM 698 C C . CYS A 1 86 ? 15.303 1.077 5.864 1.00 77.56 86 CYS A C 1
ATOM 700 O O . CYS A 1 86 ? 15.507 2.270 6.067 1.00 77.56 86 CYS A O 1
ATOM 702 N N . ARG A 1 87 ? 16.284 0.169 5.983 1.00 73.44 87 ARG A N 1
ATOM 703 C CA . ARG A 1 87 ? 17.661 0.518 6.387 1.00 73.44 87 ARG A CA 1
ATOM 704 C C . ARG A 1 87 ? 18.398 1.367 5.355 1.00 73.44 87 ARG A C 1
ATOM 706 O O . ARG A 1 87 ? 19.164 2.251 5.736 1.00 73.44 87 ARG A O 1
ATOM 713 N N . GLY A 1 88 ? 18.164 1.117 4.070 1.00 63.47 88 GLY A N 1
ATOM 714 C CA . GLY A 1 88 ? 18.741 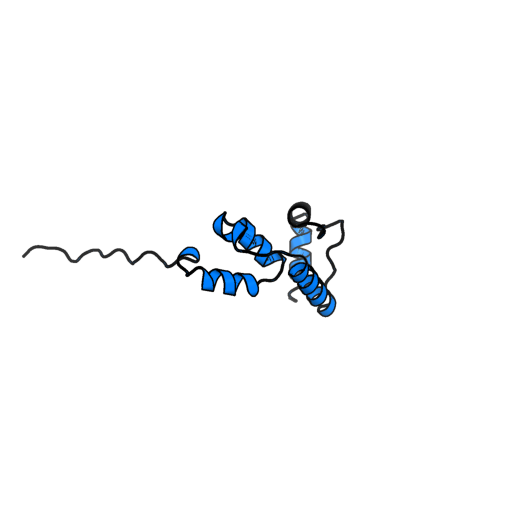1.933 3.007 1.00 63.47 88 GLY A CA 1
ATOM 715 C C . GLY A 1 88 ? 18.233 3.379 3.027 1.00 63.47 88 GLY A C 1
ATOM 716 O O . GLY A 1 88 ? 19.021 4.313 2.900 1.00 63.47 88 GLY A O 1
ATOM 717 N N . SER A 1 89 ? 16.944 3.579 3.328 1.00 54.81 89 SER A N 1
ATOM 718 C CA . SER A 1 89 ? 16.322 4.913 3.368 1.00 54.81 89 SER A CA 1
ATOM 719 C C . SER A 1 89 ? 16.885 5.861 4.440 1.00 54.81 89 SER A C 1
ATOM 721 O O . SER A 1 89 ? 16.695 7.066 4.327 1.00 54.81 89 SER A O 1
ATOM 723 N N . VAL A 1 90 ? 17.584 5.351 5.462 1.00 47.97 90 VAL A N 1
ATOM 724 C CA . VAL A 1 90 ? 18.142 6.154 6.574 1.00 47.97 90 VAL A CA 1
ATOM 725 C C . VAL A 1 90 ? 19.600 6.570 6.324 1.00 47.97 90 VAL A C 1
ATOM 727 O O . VAL A 1 90 ? 20.115 7.454 7.001 1.00 47.97 90 VAL A O 1
ATOM 730 N N . SER A 1 91 ? 20.279 5.961 5.345 1.00 46.91 91 SER A N 1
ATOM 731 C CA . SER A 1 91 ? 21.721 6.175 5.117 1.00 46.91 91 SER A CA 1
ATOM 732 C C . SER A 1 91 ? 22.040 7.195 4.014 1.00 46.91 91 SER A C 1
ATOM 734 O O . SER A 1 91 ? 23.212 7.464 3.755 1.00 46.91 91 SER A O 1
ATOM 736 N N . GLY A 1 92 ? 21.024 7.761 3.355 1.00 47.41 92 GLY A N 1
ATOM 737 C CA . GLY A 1 92 ? 21.195 8.884 2.434 1.00 47.41 92 GLY A CA 1
ATOM 738 C C . GLY A 1 92 ? 21.192 10.194 3.210 1.00 47.41 92 GLY A C 1
ATOM 739 O O . GLY A 1 92 ? 20.308 10.417 4.035 1.00 47.41 92 GLY A O 1
ATOM 740 N N . ASP A 1 93 ? 22.168 11.066 2.966 1.00 42.81 93 ASP A N 1
ATOM 741 C CA . ASP A 1 93 ? 22.136 12.412 3.526 1.00 42.81 93 ASP A CA 1
ATOM 742 C C . ASP A 1 93 ? 20.810 13.121 3.155 1.00 42.81 93 ASP A C 1
ATOM 744 O O . ASP A 1 93 ? 20.169 12.836 2.136 1.00 42.81 93 ASP A O 1
ATOM 748 N N . ALA A 1 94 ? 20.363 14.055 3.993 1.00 48.31 94 ALA A N 1
ATOM 749 C CA . ALA A 1 94 ? 19.131 14.808 3.743 1.00 48.31 94 ALA A CA 1
ATOM 750 C C . ALA A 1 94 ? 19.165 15.599 2.411 1.00 48.31 94 ALA A C 1
ATOM 752 O O . ALA A 1 94 ? 18.117 15.979 1.881 1.00 48.31 94 ALA A O 1
ATOM 753 N N . SER A 1 95 ? 20.353 15.823 1.840 1.00 46.44 95 SER A N 1
ATOM 754 C CA . SER A 1 95 ? 20.555 16.482 0.545 1.00 46.44 95 SER A CA 1
ATOM 755 C C . SER A 1 95 ? 20.105 15.601 -0.628 1.00 46.44 95 SER A C 1
ATOM 757 O O . SER A 1 95 ? 19.487 16.095 -1.571 1.00 46.44 95 SER A O 1
ATOM 759 N N . THR A 1 96 ? 20.338 14.288 -0.556 1.00 48.41 96 THR A N 1
ATOM 760 C CA . THR A 1 96 ? 20.014 13.319 -1.616 1.00 48.41 96 THR A CA 1
ATOM 761 C C . THR A 1 96 ? 18.508 13.037 -1.675 1.00 48.41 96 THR A C 1
ATOM 763 O O . THR A 1 96 ? 17.942 12.873 -2.758 1.00 48.41 96 THR A O 1
ATOM 766 N N . TRP A 1 97 ? 17.823 13.057 -0.525 1.00 46.59 97 TRP A N 1
ATOM 767 C CA . TRP A 1 97 ? 16.362 12.915 -0.460 1.00 46.59 97 TRP A CA 1
ATOM 768 C C . TRP A 1 97 ? 15.640 14.116 -1.095 1.00 46.59 97 TRP A C 1
ATOM 770 O O . TRP A 1 97 ? 14.713 13.942 -1.887 1.00 46.59 97 TRP A O 1
ATOM 780 N N . ASN A 1 98 ? 16.122 15.339 -0.838 1.00 42.41 98 ASN A N 1
ATOM 781 C CA . ASN A 1 98 ? 15.574 16.562 -1.437 1.00 42.41 98 ASN A CA 1
ATOM 782 C C . ASN A 1 98 ? 15.845 16.667 -2.949 1.00 42.41 98 ASN A C 1
ATOM 784 O O . ASN A 1 98 ? 14.956 17.078 -3.697 1.00 42.41 98 ASN A O 1
ATOM 788 N N . ALA A 1 99 ? 17.025 16.245 -3.417 1.00 45.44 99 ALA A N 1
ATOM 789 C CA . ALA A 1 99 ? 17.365 16.250 -4.842 1.00 45.44 99 ALA A CA 1
ATOM 790 C C . ALA A 1 99 ? 16.472 15.303 -5.668 1.00 45.44 99 ALA A C 1
ATOM 792 O O . ALA A 1 99 ? 16.041 15.647 -6.770 1.00 45.44 99 ALA A O 1
ATOM 793 N N . ASN A 1 100 ? 16.132 14.137 -5.113 1.00 44.22 100 ASN A N 1
ATOM 794 C CA . ASN A 1 100 ? 15.233 13.188 -5.769 1.00 44.22 100 ASN A CA 1
ATOM 795 C C . ASN A 1 100 ? 13.761 13.618 -5.704 1.00 44.22 100 ASN A C 1
ATOM 797 O O . ASN A 1 100 ? 13.005 13.327 -6.630 1.00 44.22 100 ASN A O 1
ATOM 801 N N . ARG A 1 101 ? 13.355 14.377 -4.676 1.00 43.59 101 ARG A N 1
ATOM 802 C CA . ARG A 1 101 ? 12.003 14.952 -4.590 1.00 43.59 101 ARG A CA 1
ATOM 803 C C . ARG A 1 101 ? 11.760 16.029 -5.653 1.00 43.59 101 ARG A C 1
ATOM 805 O O . ARG A 1 101 ? 10.697 16.034 -6.261 1.00 43.59 101 ARG A O 1
ATOM 812 N N . ALA A 1 102 ? 12.756 16.876 -5.927 1.00 42.09 102 ALA A N 1
ATOM 813 C CA . ALA A 1 102 ? 12.681 17.903 -6.973 1.00 42.09 102 ALA A CA 1
ATOM 814 C C . ALA A 1 102 ? 12.639 17.317 -8.399 1.00 42.09 102 ALA A C 1
ATOM 816 O O . ALA A 1 102 ? 12.030 17.895 -9.291 1.00 42.09 102 ALA A O 1
ATOM 817 N N . ARG A 1 103 ? 13.255 16.147 -8.620 1.00 44.12 103 ARG A N 1
ATOM 818 C CA . ARG A 1 103 ? 13.229 15.458 -9.921 1.00 44.12 103 ARG A CA 1
ATOM 819 C C . ARG A 1 103 ? 11.991 14.590 -10.144 1.00 44.12 103 ARG A C 1
ATOM 821 O O . ARG A 1 103 ? 11.578 14.429 -11.285 1.00 44.12 103 ARG A O 1
ATOM 828 N N . ALA A 1 104 ? 11.411 14.025 -9.086 1.00 41.56 104 ALA A N 1
ATOM 829 C CA . ALA A 1 104 ? 10.243 13.153 -9.200 1.00 41.56 104 ALA A CA 1
ATOM 830 C C . ALA A 1 104 ? 8.922 13.927 -9.374 1.00 41.56 104 ALA A C 1
ATOM 832 O O . ALA A 1 104 ? 7.961 13.369 -9.893 1.00 41.56 104 ALA A O 1
ATOM 833 N N . TRP A 1 105 ? 8.852 15.180 -8.914 1.00 41.53 105 TRP A N 1
ATOM 834 C CA . TRP A 1 105 ? 7.665 16.037 -8.982 1.00 41.53 105 TRP A CA 1
ATOM 835 C C . TRP A 1 105 ? 8.100 17.396 -9.526 1.00 41.53 105 TRP A C 1
ATOM 837 O O . TRP A 1 105 ? 8.359 18.311 -8.748 1.00 41.53 105 TRP A O 1
ATOM 847 N N . GLY A 1 106 ? 8.263 17.471 -10.852 1.00 47.62 106 GLY A N 1
ATOM 848 C CA . GLY A 1 106 ? 8.845 18.615 -11.554 1.00 47.62 106 GLY A CA 1
ATOM 849 C C . GLY A 1 106 ? 8.372 19.965 -11.013 1.00 47.62 106 GLY A C 1
ATOM 850 O O . GLY A 1 106 ? 7.191 20.300 -11.105 1.00 47.62 106 GLY A O 1
ATOM 851 N N . ALA A 1 107 ? 9.327 20.712 -10.468 1.00 38.25 107 ALA A N 1
ATOM 852 C CA . ALA A 1 107 ? 9.264 22.153 -10.280 1.00 38.25 107 ALA A CA 1
ATOM 853 C C . ALA A 1 107 ? 10.309 22.794 -11.197 1.00 38.25 107 ALA A C 1
ATOM 855 O O . ALA A 1 107 ? 11.419 22.218 -11.301 1.00 38.25 107 ALA A O 1
#

InterPro domains:
  IPR001810 F-box domain [PF12937] (16-52)
  IPR001810 F-box domain [PS50181] (13-63)
  IPR036047 F-box-like domain superfamily [SSF81383] (7-53)

pLDDT: mean 77.57, std 19.75, range [38.25, 97.88]